Protein AF-A0A7S2AES9-F1 (afdb_monomer_lite)

Foldseek 3Di:
DQCPDLLQPLPDDDPPDPHRDVVSNVVNVVVCVQQVDDAAALLDDPLVVLPPPDPVSSVVVNVVSVVVNVVLVVVLVVLVVVQVPDPDRDCCPRSVRHHNDDDD

pLDDT: mean 82.32, std 15.1, range [41.53, 96.44]

InterPro domains:
  IPR036226 Lipoxigenase, C-terminal domain superfamily [SSF48484] (32-102)

Structure (mmCIF, N/CA/C/O backbone):
data_AF-A0A7S2AES9-F1
#
_ent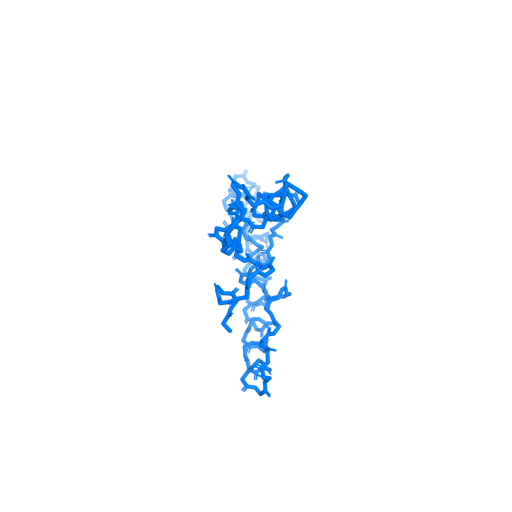ry.id   AF-A0A7S2AES9-F1
#
loop_
_atom_site.group_PDB
_atom_site.id
_atom_site.type_symbol
_atom_site.label_atom_id
_atom_site.label_alt_id
_atom_site.label_comp_id
_atom_site.label_asym_id
_atom_site.label_entity_id
_atom_site.label_seq_id
_atom_site.pdbx_PDB_ins_code
_atom_site.Cartn_x
_atom_site.Cartn_y
_atom_site.Cartn_z
_atom_site.occupancy
_atom_site.B_iso_or_equiv
_atom_site.auth_seq_id
_atom_site.auth_comp_id
_atom_site.auth_asym_id
_atom_site.auth_atom_id
_atom_site.pdbx_PDB_model_num
ATOM 1 N N . ASP A 1 1 ? -16.105 -4.879 19.856 1.00 51.62 1 ASP A N 1
ATOM 2 C CA . ASP A 1 1 ? -17.188 -5.275 18.950 1.00 51.62 1 ASP A CA 1
ATOM 3 C C . ASP A 1 1 ? -17.791 -4.001 18.368 1.00 51.62 1 ASP A C 1
ATOM 5 O O . ASP A 1 1 ? -18.596 -3.357 19.021 1.00 51.62 1 ASP A O 1
ATOM 9 N N . TYR A 1 2 ? -17.264 -3.548 17.227 1.00 41.53 2 TYR A N 1
ATOM 10 C CA . TYR A 1 2 ? -17.624 -2.261 16.604 1.00 41.53 2 TYR A CA 1
ATOM 11 C C . TYR A 1 2 ? -19.085 -2.243 16.125 1.00 41.53 2 TYR A C 1
ATOM 13 O O . TYR A 1 2 ? -19.736 -1.206 16.155 1.00 41.53 2 TYR A O 1
ATOM 21 N N . TYR A 1 3 ? -19.620 -3.410 15.749 1.00 46.44 3 TYR A N 1
ATOM 22 C CA . TYR A 1 3 ? -21.006 -3.574 15.308 1.00 46.44 3 TYR A CA 1
ATOM 23 C C . TYR A 1 3 ? -22.021 -3.542 16.458 1.00 46.44 3 TYR A C 1
ATOM 25 O O . TYR A 1 3 ? -23.209 -3.346 16.211 1.00 46.44 3 TYR A O 1
ATOM 33 N N . ALA A 1 4 ? -21.566 -3.720 17.701 1.00 51.88 4 ALA A N 1
ATOM 34 C CA . ALA A 1 4 ? -22.404 -3.628 18.892 1.00 51.88 4 ALA A CA 1
ATOM 35 C C . ALA A 1 4 ? -22.500 -2.202 19.459 1.00 51.88 4 ALA A C 1
ATOM 37 O O . ALA A 1 4 ? -23.307 -1.970 20.358 1.00 51.88 4 ALA A O 1
ATOM 38 N N . ASP A 1 5 ? -21.692 -1.257 18.965 1.00 57.47 5 ASP A N 1
ATOM 39 C CA . ASP A 1 5 ? -21.743 0.135 19.406 1.00 57.47 5 ASP A CA 1
ATOM 40 C C . ASP A 1 5 ? -22.891 0.875 18.687 1.00 57.47 5 ASP A C 1
ATOM 42 O O . ASP A 1 5 ? -22.826 1.074 17.469 1.00 57.47 5 ASP A O 1
ATOM 46 N N . PRO A 1 6 ? -23.952 1.300 19.399 1.00 56.53 6 PRO A N 1
ATOM 47 C CA . PRO A 1 6 ? -25.081 2.006 18.797 1.00 56.53 6 PRO A CA 1
ATOM 48 C C . PRO A 1 6 ? -24.702 3.377 18.211 1.00 56.53 6 PRO A C 1
ATOM 50 O O . PRO A 1 6 ? -25.436 3.915 17.380 1.00 56.53 6 PRO A O 1
ATOM 53 N N . GLU A 1 7 ? -23.553 3.951 18.583 1.00 56.19 7 GLU A N 1
ATOM 54 C CA . GLU A 1 7 ? -23.031 5.166 17.944 1.00 56.19 7 GLU A CA 1
ATOM 55 C C . GLU A 1 7 ? -22.452 4.883 16.548 1.00 56.19 7 GLU A C 1
ATOM 57 O O . GLU A 1 7 ? -22.465 5.756 15.674 1.00 56.19 7 GLU A O 1
ATOM 62 N N . LEU A 1 8 ? -22.021 3.643 16.304 1.00 55.09 8 LEU A N 1
ATOM 63 C CA . LEU A 1 8 ? -21.385 3.198 15.062 1.00 55.09 8 LEU A CA 1
ATOM 64 C C . LEU A 1 8 ? -22.321 2.343 14.188 1.00 55.09 8 LEU A C 1
ATOM 66 O O . LEU A 1 8 ? -22.124 2.229 12.979 1.00 55.09 8 LEU A O 1
ATOM 70 N N . ALA A 1 9 ? -23.395 1.810 14.768 1.00 57.59 9 ALA A N 1
ATOM 71 C CA . ALA A 1 9 ? -24.448 1.098 14.062 1.00 57.59 9 ALA A CA 1
ATOM 72 C C . ALA A 1 9 ? -25.502 2.079 13.518 1.00 57.59 9 ALA A C 1
ATOM 74 O O . ALA A 1 9 ? -26.475 2.420 14.193 1.00 57.59 9 ALA A O 1
ATOM 75 N N . SER A 1 10 ? -25.358 2.480 12.250 1.00 54.72 10 SER A N 1
ATOM 76 C CA . SER A 1 10 ? -26.324 3.327 11.516 1.00 54.72 10 SER A CA 1
ATOM 77 C C . SER A 1 10 ? -27.729 2.719 11.376 1.00 54.72 10 SER A C 1
ATOM 79 O O . SER A 1 10 ? -28.664 3.412 10.975 1.00 54.72 10 SER A O 1
ATOM 81 N N . MET A 1 11 ? -27.865 1.432 11.708 1.00 52.97 11 MET A N 1
ATOM 82 C CA . MET A 1 11 ? -29.105 0.654 11.721 1.00 52.97 11 MET A CA 1
ATOM 83 C C . MET A 1 11 ? -29.630 0.407 13.144 1.00 52.97 11 MET A C 1
ATOM 85 O O . MET A 1 11 ? -30.572 -0.365 13.303 1.00 52.97 11 MET A O 1
ATOM 89 N N . SER A 1 12 ? -29.034 1.009 14.182 1.00 53.59 12 SER A N 1
ATOM 90 C CA . SER A 1 12 ? -29.542 0.928 15.553 1.00 53.59 12 SER A CA 1
ATOM 91 C C . SER A 1 12 ? -30.509 2.083 15.818 1.00 53.59 12 SER A C 1
ATOM 93 O O . SER A 1 12 ? -30.195 3.256 15.630 1.00 53.59 12 SER A O 1
ATOM 95 N N . TRP A 1 13 ? -31.738 1.737 16.188 1.00 58.09 13 TRP A N 1
ATOM 96 C CA . TRP A 1 13 ? -32.813 2.688 16.451 1.00 58.09 13 TRP A CA 1
ATOM 97 C C . TRP A 1 13 ? -33.075 2.617 17.945 1.00 58.09 13 TRP A C 1
ATOM 99 O O . TRP A 1 13 ? -33.232 1.522 18.496 1.00 58.09 13 TRP A O 1
ATOM 109 N N . LYS A 1 14 ? -33.121 3.761 18.631 1.00 60.56 14 LYS A N 1
ATOM 110 C CA . LYS A 1 14 ? -33.595 3.762 20.013 1.00 60.56 14 LYS A CA 1
ATOM 111 C C . LYS A 1 14 ? -35.086 3.421 19.990 1.00 60.56 14 LYS A C 1
ATOM 113 O O . LYS A 1 14 ? -35.831 3.972 19.183 1.00 60.56 14 LYS A O 1
ATOM 118 N N . SER A 1 15 ? -35.520 2.511 20.863 1.00 58.78 15 SER A N 1
ATOM 119 C CA . SER A 1 15 ? -36.937 2.144 20.963 1.00 58.78 15 SER A CA 1
ATOM 120 C C . SER A 1 15 ? -37.797 3.402 21.147 1.00 58.78 15 SER A C 1
ATOM 122 O O . SER A 1 15 ? -37.563 4.175 22.078 1.00 58.78 15 SER A O 1
ATOM 124 N N . GLY A 1 16 ? -38.746 3.621 20.231 1.00 67.88 16 GLY A N 1
ATOM 125 C CA . GLY A 1 16 ? -39.618 4.800 20.193 1.00 67.88 16 GLY A CA 1
ATOM 126 C C . GLY A 1 16 ? -39.244 5.886 19.171 1.00 67.88 16 GLY A C 1
ATOM 127 O O . GLY A 1 16 ? -40.026 6.816 18.995 1.00 67.88 16 GLY A O 1
ATOM 128 N N . GLU A 1 17 ? -38.108 5.789 18.473 1.00 61.41 17 GLU A N 1
ATOM 129 C CA . GLU A 1 17 ? -37.755 6.718 17.387 1.00 61.41 17 GLU A CA 1
ATOM 130 C C . GLU A 1 17 ? -38.211 6.174 16.015 1.00 61.41 17 GLU A C 1
ATOM 132 O O . GLU A 1 17 ? -37.991 5.010 15.690 1.00 61.41 17 GLU A O 1
ATOM 137 N N . ALA A 1 18 ? -38.855 7.021 15.198 1.00 57.09 18 ALA A N 1
ATOM 138 C CA . ALA A 1 18 ? -39.382 6.662 13.871 1.00 57.09 18 ALA A CA 1
ATOM 139 C C . ALA A 1 18 ? -38.342 6.755 12.735 1.00 57.09 18 ALA A C 1
ATOM 141 O O . ALA A 1 18 ? -38.659 6.446 11.587 1.00 57.09 18 ALA A O 1
ATOM 142 N N . PHE A 1 19 ? -37.126 7.217 13.039 1.00 57.06 19 PHE A N 1
ATOM 143 C CA . PHE A 1 19 ? -35.972 7.297 12.140 1.00 57.06 19 PHE A CA 1
ATOM 144 C C . PHE A 1 19 ? -34.685 7.427 12.968 1.00 57.06 19 PHE A C 1
ATOM 146 O O . PHE A 1 19 ? -34.698 8.033 14.039 1.00 57.06 19 PHE A O 1
ATOM 153 N N . GLY A 1 20 ? -33.563 6.897 12.469 1.00 59.69 20 GLY A N 1
ATOM 154 C CA . GLY A 1 20 ? -32.245 7.163 13.055 1.00 59.69 20 GLY A CA 1
ATOM 155 C C . GLY A 1 20 ? -31.889 8.652 12.967 1.00 59.69 20 GLY A C 1
ATOM 156 O O . GLY A 1 20 ? -32.276 9.333 12.015 1.00 59.69 20 GLY A O 1
ATOM 157 N N . ARG A 1 21 ? -31.146 9.183 13.949 1.00 68.62 21 ARG A N 1
ATOM 158 C CA . ARG A 1 21 ? -30.777 10.612 14.001 1.00 68.62 21 ARG A CA 1
ATOM 159 C C . ARG A 1 21 ? -30.100 11.031 12.683 1.00 68.62 21 ARG A C 1
ATOM 161 O O . ARG A 1 21 ? -28.988 10.565 12.421 1.00 68.62 21 ARG A O 1
ATOM 168 N N . PRO A 1 22 ? -30.693 11.936 11.874 1.00 66.94 22 PRO A N 1
ATOM 169 C CA . PRO A 1 22 ? -30.244 12.185 10.498 1.00 66.94 22 PRO A CA 1
ATOM 170 C C . PRO A 1 22 ? -28.760 12.547 10.383 1.00 66.94 22 PRO A C 1
ATOM 172 O O . PRO A 1 22 ? -28.065 12.101 9.476 1.00 66.94 22 PRO A O 1
ATOM 175 N N . LYS A 1 23 ? -28.237 13.300 11.358 1.00 70.25 23 LYS A N 1
ATOM 176 C CA . LYS A 1 23 ? -26.821 13.678 11.419 1.00 70.25 23 LYS A CA 1
ATOM 177 C C . LYS A 1 23 ? -25.889 12.469 11.573 1.00 70.25 23 LYS A C 1
ATOM 179 O O . LYS A 1 23 ? -24.864 12.417 10.905 1.00 70.25 23 LYS A O 1
ATOM 184 N N . GLN A 1 24 ? -26.236 11.504 12.425 1.00 73.38 24 GLN A N 1
ATOM 185 C CA . GLN A 1 24 ? -25.424 10.303 12.653 1.00 73.38 24 GLN A CA 1
ATOM 186 C C . GLN A 1 24 ? -25.418 9.408 11.410 1.00 73.38 24 GLN A C 1
ATOM 188 O O . GLN A 1 24 ? -24.362 8.935 10.997 1.00 73.38 24 GLN A O 1
ATOM 193 N N . HIS A 1 25 ? -26.578 9.253 10.764 1.00 72.81 25 HIS A N 1
ATOM 194 C CA . HIS A 1 25 ? -26.690 8.513 9.510 1.00 72.81 25 HIS A CA 1
ATOM 195 C C . HIS A 1 25 ? -25.837 9.136 8.396 1.00 72.81 25 HIS A C 1
ATOM 197 O O . HIS A 1 25 ? -25.095 8.423 7.721 1.00 72.81 25 HIS A O 1
ATOM 203 N N . MET A 1 26 ? -25.881 10.464 8.240 1.00 79.38 26 MET A N 1
ATOM 204 C CA . MET A 1 26 ? -25.057 11.177 7.259 1.00 79.38 26 MET A CA 1
ATOM 205 C C . MET A 1 26 ? -23.559 11.032 7.547 1.00 79.38 26 MET A C 1
ATOM 207 O O . MET A 1 26 ? -22.799 10.741 6.630 1.00 79.38 26 MET A O 1
ATOM 211 N N . ILE A 1 27 ? -23.132 11.179 8.807 1.00 82.81 27 ILE A N 1
ATOM 212 C CA . ILE A 1 27 ? -21.722 11.012 9.196 1.00 82.81 27 ILE A CA 1
ATOM 213 C C . ILE A 1 27 ? -21.240 9.595 8.875 1.00 82.81 27 ILE A C 1
ATOM 215 O O . ILE A 1 27 ? -20.200 9.438 8.243 1.00 82.81 27 ILE A O 1
ATOM 219 N N . MET A 1 28 ? -22.004 8.568 9.254 1.00 80.06 28 MET A N 1
ATOM 220 C CA . MET A 1 28 ? -21.608 7.183 9.001 1.00 80.06 28 MET A CA 1
ATOM 221 C C . MET A 1 28 ? -21.611 6.846 7.507 1.00 80.06 28 MET A C 1
ATOM 223 O O . MET A 1 28 ? -20.719 6.152 7.030 1.00 80.06 28 MET A O 1
ATOM 227 N N . SER A 1 29 ? -22.577 7.376 6.753 1.00 81.50 29 SER A N 1
ATOM 228 C CA . SER A 1 29 ? -22.626 7.208 5.296 1.00 81.50 29 SER A CA 1
ATOM 229 C C . SER A 1 29 ? -21.395 7.815 4.628 1.00 81.50 29 SER A C 1
ATOM 231 O O . SER A 1 29 ? -20.784 7.175 3.779 1.00 81.50 29 SER A O 1
ATOM 233 N N . VAL A 1 30 ? -20.990 9.013 5.058 1.00 84.31 30 VAL A N 1
ATOM 234 C CA . VAL A 1 30 ? -19.770 9.681 4.592 1.00 84.31 30 VAL A CA 1
ATOM 235 C C . VAL A 1 30 ? -18.534 8.847 4.930 1.00 84.31 30 VAL A C 1
ATOM 237 O O . VAL A 1 30 ? -17.763 8.528 4.031 1.00 84.31 30 VAL A O 1
ATOM 240 N N . VAL A 1 31 ? -18.371 8.424 6.188 1.00 85.31 31 VAL A N 1
ATOM 241 C CA . VAL A 1 31 ? -17.240 7.574 6.603 1.00 85.31 31 VAL A CA 1
ATOM 242 C C . VAL A 1 31 ? -17.177 6.303 5.762 1.00 85.31 31 VAL A C 1
ATOM 244 O O . VAL A 1 31 ? -16.113 5.971 5.249 1.00 85.31 31 VAL A O 1
ATOM 247 N N . ASN A 1 32 ? -18.305 5.621 5.562 1.00 81.56 32 ASN A N 1
ATOM 248 C CA . ASN A 1 32 ? -18.356 4.409 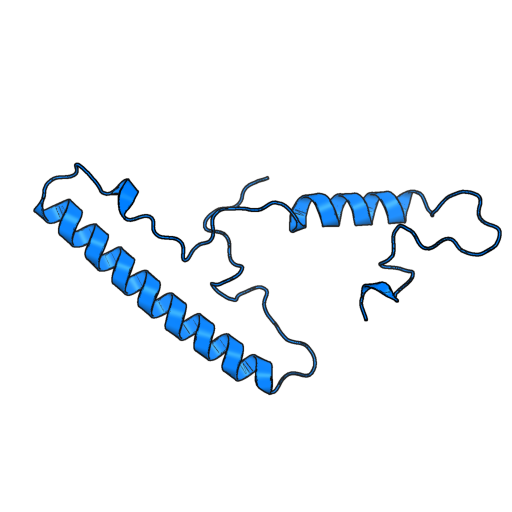4.755 1.00 81.56 32 ASN A CA 1
ATOM 249 C C . ASN A 1 32 ? -17.926 4.667 3.302 1.00 81.56 32 ASN A C 1
ATOM 251 O O . ASN A 1 32 ? -17.097 3.932 2.777 1.00 81.56 32 ASN A O 1
ATOM 255 N N . VAL A 1 33 ? -18.425 5.727 2.657 1.00 84.06 33 VAL A N 1
ATOM 256 C CA . VAL A 1 33 ? -18.047 6.064 1.270 1.00 84.06 33 VAL A CA 1
ATOM 257 C C . VAL A 1 33 ? -16.540 6.304 1.140 1.00 84.06 33 VAL A C 1
ATOM 259 O O . VAL A 1 33 ? -15.923 5.761 0.231 1.00 84.06 33 VAL A O 1
ATOM 262 N N . PHE A 1 34 ? -15.931 7.041 2.072 1.00 81.81 34 PHE A N 1
ATOM 263 C CA . PHE A 1 34 ? -14.502 7.373 2.002 1.00 81.81 34 PHE A CA 1
ATOM 264 C C . PHE A 1 34 ? -13.565 6.252 2.476 1.00 81.81 34 PHE A C 1
ATOM 266 O O . PHE A 1 34 ? -12.368 6.326 2.231 1.00 81.81 34 PHE A O 1
ATOM 273 N N . THR A 1 35 ? -14.072 5.221 3.159 1.00 80.81 35 THR A N 1
ATOM 274 C CA . THR A 1 35 ? -13.235 4.131 3.704 1.00 80.81 35 THR A CA 1
ATOM 275 C C . THR A 1 35 ? -13.446 2.780 3.023 1.00 80.81 35 THR A C 1
ATOM 277 O O . THR A 1 35 ? -12.625 1.882 3.197 1.00 80.81 35 THR A O 1
ATOM 280 N N . SER A 1 36 ? -14.527 2.607 2.254 1.00 77.31 36 SER A N 1
ATOM 281 C CA . SER A 1 36 ? -14.874 1.320 1.627 1.00 77.31 36 SER A CA 1
ATOM 282 C C . SER A 1 36 ? -14.428 1.186 0.169 1.00 77.31 36 SER A C 1
ATOM 284 O O . SER A 1 36 ? -14.458 0.080 -0.382 1.00 77.31 36 SER A O 1
ATOM 286 N N . THR A 1 37 ? -14.003 2.282 -0.465 1.00 76.75 37 THR A N 1
ATOM 287 C CA . THR A 1 37 ? -13.564 2.274 -1.863 1.00 76.75 37 THR A CA 1
ATOM 288 C C . THR A 1 37 ? -12.297 1.438 -2.013 1.00 76.75 37 THR A C 1
ATOM 290 O O . THR A 1 37 ? -11.287 1.678 -1.360 1.00 76.75 37 THR A O 1
ATOM 293 N N . ARG A 1 38 ? -12.335 0.433 -2.894 1.00 75.31 38 ARG A N 1
ATOM 294 C CA . ARG A 1 38 ? -11.154 -0.372 -3.222 1.00 75.31 38 ARG A CA 1
ATOM 295 C C . ARG A 1 38 ? -10.241 0.431 -4.140 1.00 75.31 38 ARG A C 1
ATOM 297 O O . ARG A 1 38 ? -10.553 0.582 -5.318 1.00 75.31 38 ARG A O 1
ATOM 304 N N . GLN A 1 39 ? -9.134 0.922 -3.599 1.00 82.19 39 GLN A N 1
ATOM 305 C CA . GLN A 1 39 ? -8.092 1.599 -4.370 1.00 82.19 39 GLN A CA 1
ATOM 306 C C . GLN A 1 39 ? -6.882 0.675 -4.581 1.00 82.19 39 GLN A C 1
ATOM 308 O O . GLN A 1 39 ? -6.642 -0.188 -3.725 1.00 82.19 39 GLN A O 1
ATOM 313 N N . PRO A 1 40 ? -6.120 0.856 -5.680 1.00 87.12 40 PRO A N 1
ATOM 314 C CA . PRO A 1 40 ? -4.869 0.140 -5.900 1.00 87.12 40 PRO A CA 1
ATOM 315 C C . PRO A 1 40 ? -3.922 0.311 -4.714 1.00 87.12 40 PRO A C 1
ATOM 317 O O . PRO A 1 40 ? -3.679 1.429 -4.237 1.00 87.12 40 PRO A O 1
ATOM 320 N N . LYS A 1 41 ? -3.409 -0.806 -4.207 1.00 89.31 41 LYS A N 1
ATOM 321 C CA . LYS A 1 41 ? -2.505 -0.798 -3.057 1.00 89.31 41 LYS A CA 1
ATOM 322 C C . LYS A 1 41 ? -1.093 -0.419 -3.471 1.00 89.31 41 LYS A C 1
ATOM 324 O O . LYS A 1 41 ? -0.680 -0.597 -4.618 1.00 89.31 41 LYS A O 1
ATOM 329 N N . LEU A 1 42 ? -0.356 0.139 -2.515 1.00 89.25 42 LEU A N 1
ATOM 330 C CA . LEU A 1 42 ? 1.025 0.569 -2.725 1.00 89.25 42 LEU A CA 1
ATOM 331 C C . LEU A 1 42 ? 1.944 -0.613 -3.069 1.00 89.25 42 LEU A C 1
ATOM 333 O O . LEU A 1 42 ? 2.893 -0.455 -3.829 1.00 89.25 42 LEU A O 1
ATOM 337 N N . ASN A 1 43 ? 1.648 -1.795 -2.526 1.00 90.00 43 ASN A N 1
ATOM 338 C CA . ASN A 1 43 ? 2.439 -3.009 -2.705 1.00 90.00 43 ASN A CA 1
ATOM 339 C C . ASN A 1 43 ? 2.050 -3.845 -3.944 1.00 90.00 43 ASN A C 1
ATOM 341 O O . ASN A 1 43 ? 2.604 -4.930 -4.131 1.00 90.00 43 ASN A O 1
ATOM 345 N N . GLU A 1 44 ? 1.125 -3.375 -4.788 1.00 90.12 44 GLU A N 1
ATOM 346 C CA . GLU A 1 44 ? 0.767 -4.061 -6.037 1.00 90.12 44 GLU A CA 1
ATOM 347 C C . GLU A 1 44 ? 1.935 -4.109 -7.041 1.00 90.12 44 GLU A C 1
ATOM 349 O O . GLU A 1 44 ? 2.928 -3.384 -6.937 1.00 90.12 44 GLU A O 1
ATOM 354 N N . ASP A 1 4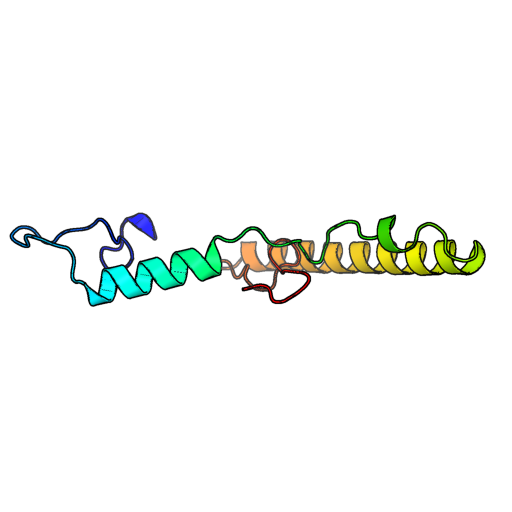5 ? 1.836 -5.006 -8.025 1.00 90.44 45 ASP A N 1
ATOM 355 C CA . ASP A 1 45 ? 2.837 -5.135 -9.084 1.00 90.44 45 ASP A CA 1
ATOM 356 C C . ASP A 1 45 ? 2.591 -4.117 -10.211 1.00 90.44 45 ASP A C 1
ATOM 358 O O . ASP A 1 45 ? 1.731 -4.297 -11.082 1.00 90.44 45 ASP A O 1
ATOM 362 N N . TYR A 1 46 ? 3.404 -3.058 -10.227 1.00 91.69 46 TYR A N 1
ATOM 363 C CA . TYR A 1 46 ? 3.380 -2.023 -11.261 1.00 91.69 46 TYR A CA 1
ATOM 364 C C . TYR A 1 46 ? 4.443 -2.218 -12.347 1.00 91.69 46 TYR A C 1
ATOM 366 O O . TYR A 1 46 ? 4.617 -1.343 -13.192 1.00 91.69 46 TYR A O 1
ATOM 374 N N . THR A 1 47 ? 5.118 -3.371 -12.410 1.00 91.94 47 THR A N 1
ATOM 375 C CA . THR A 1 47 ? 6.145 -3.626 -13.441 1.00 91.94 47 THR A CA 1
ATOM 376 C C . THR A 1 47 ? 5.593 -3.553 -14.866 1.00 91.94 47 THR A C 1
ATOM 378 O O . THR A 1 47 ? 6.318 -3.251 -15.812 1.00 91.94 47 THR A O 1
ATOM 381 N N . HIS A 1 48 ? 4.281 -3.744 -15.032 1.00 92.19 48 HIS A N 1
ATOM 382 C CA . HIS A 1 48 ? 3.579 -3.551 -16.297 1.00 92.19 48 HIS A CA 1
ATOM 383 C C . HIS A 1 48 ? 3.686 -2.121 -16.856 1.00 92.19 48 HIS A C 1
ATOM 385 O O . HIS A 1 48 ? 3.591 -1.955 -18.069 1.00 92.19 48 HIS A O 1
ATOM 391 N N . VAL A 1 49 ? 3.907 -1.114 -16.005 1.00 91.81 49 VAL A N 1
ATOM 392 C CA . VAL A 1 49 ? 4.089 0.293 -16.400 1.00 91.81 49 VAL A CA 1
ATOM 393 C C . VAL A 1 49 ? 5.439 0.518 -17.085 1.00 91.81 49 VAL A C 1
ATOM 395 O O . VAL A 1 49 ? 5.571 1.427 -17.899 1.00 91.81 49 VAL A O 1
ATOM 398 N N . PHE A 1 50 ? 6.440 -0.315 -16.790 1.00 93.06 50 PHE A N 1
ATOM 399 C CA . PHE A 1 50 ? 7.792 -0.169 -17.339 1.00 93.06 50 PHE A CA 1
ATOM 400 C C . PHE A 1 50 ? 7.981 -0.876 -18.682 1.00 93.06 50 PHE A C 1
ATOM 402 O O . PHE A 1 50 ? 9.005 -0.683 -19.333 1.00 93.06 50 PHE A O 1
ATOM 409 N N . LYS A 1 51 ? 7.006 -1.690 -19.103 1.00 92.00 51 LYS A N 1
ATOM 410 C CA . LYS A 1 51 ? 7.090 -2.468 -20.340 1.00 92.00 51 LYS A CA 1
ATOM 411 C C . LYS A 1 51 ? 7.200 -1.560 -21.562 1.00 92.00 51 LYS A C 1
ATOM 413 O O . LYS A 1 51 ? 6.368 -0.675 -21.755 1.00 92.00 51 LYS A O 1
ATOM 418 N N . GLY A 1 52 ? 8.167 -1.850 -22.429 1.00 90.31 52 GLY A N 1
ATOM 419 C CA . GLY A 1 52 ? 8.366 -1.128 -23.689 1.00 90.31 52 GLY A CA 1
ATOM 420 C C . GLY A 1 52 ? 9.276 0.095 -23.576 1.00 90.31 52 GLY A C 1
ATOM 421 O O . GLY A 1 52 ? 9.406 0.842 -24.547 1.00 90.31 52 GLY A O 1
ATOM 422 N N . LEU A 1 53 ? 9.914 0.293 -22.420 1.00 92.31 53 LEU A N 1
ATOM 423 C CA . LEU A 1 53 ? 11.064 1.185 -22.296 1.00 92.31 53 LEU A CA 1
ATOM 424 C C . LEU A 1 53 ? 12.299 0.552 -22.956 1.00 92.31 53 LEU A C 1
ATOM 426 O O . LEU A 1 53 ? 12.297 -0.618 -23.340 1.00 92.31 53 LEU A O 1
ATOM 430 N N . GLU A 1 54 ? 13.373 1.331 -23.100 1.00 95.81 54 GLU A N 1
ATOM 431 C CA . GLU A 1 54 ? 14.659 0.779 -23.536 1.00 95.81 54 GLU A CA 1
ATOM 432 C C . GLU A 1 54 ? 15.061 -0.393 -22.620 1.00 95.81 54 GLU A C 1
ATOM 434 O O . GLU A 1 54 ? 14.904 -0.260 -21.402 1.00 95.81 54 GLU A O 1
ATOM 439 N N . PRO A 1 55 ? 15.580 -1.518 -23.156 1.00 90.25 55 PRO A N 1
ATOM 440 C CA . PRO A 1 55 ? 15.773 -2.751 -22.385 1.00 90.25 55 PRO A CA 1
ATOM 441 C C . PRO A 1 55 ? 16.526 -2.567 -21.061 1.00 90.25 55 PRO A C 1
ATOM 443 O O . PRO A 1 55 ? 16.116 -3.108 -20.035 1.00 90.25 55 PRO A O 1
ATOM 446 N N . ASP A 1 56 ? 17.581 -1.750 -21.064 1.00 94.19 56 ASP A N 1
ATOM 447 C CA . ASP A 1 56 ? 18.380 -1.469 -19.867 1.00 94.19 56 ASP A CA 1
ATOM 448 C C . ASP A 1 56 ? 17.588 -0.664 -18.821 1.00 94.19 56 ASP A C 1
ATOM 450 O O . ASP A 1 56 ? 17.702 -0.902 -17.617 1.00 94.19 56 ASP A O 1
ATOM 454 N N . THR A 1 57 ? 16.729 0.253 -19.274 1.00 93.12 57 THR A N 1
ATOM 455 C CA . THR A 1 57 ? 15.865 1.066 -18.407 1.00 93.12 57 THR A CA 1
ATOM 456 C C . THR A 1 57 ? 14.709 0.241 -17.844 1.00 93.12 57 THR A C 1
ATOM 458 O O . THR A 1 57 ? 14.415 0.335 -16.651 1.00 93.12 57 THR A O 1
ATOM 461 N N . GLU A 1 58 ? 14.072 -0.598 -18.668 1.00 93.31 58 GLU A N 1
ATOM 462 C CA . GLU A 1 58 ? 13.009 -1.511 -18.227 1.00 93.31 58 GLU A CA 1
ATOM 463 C C . GLU A 1 58 ? 13.525 -2.457 -17.133 1.00 93.31 58 GLU A C 1
ATOM 465 O O . GLU A 1 58 ? 12.892 -2.599 -16.080 1.00 93.31 58 GLU A O 1
ATOM 470 N N . ALA A 1 59 ? 14.697 -3.063 -17.351 1.00 93.56 59 ALA A N 1
ATOM 471 C CA . ALA A 1 59 ? 15.325 -3.962 -16.389 1.00 93.56 59 ALA A CA 1
ATOM 472 C C . ALA A 1 59 ? 15.653 -3.248 -15.068 1.00 93.56 59 ALA A C 1
ATOM 474 O O . ALA A 1 59 ? 15.333 -3.765 -13.993 1.00 93.56 59 ALA A O 1
ATOM 475 N N . LEU A 1 60 ? 16.232 -2.044 -15.143 1.00 95.94 60 LEU A N 1
ATOM 476 C CA . LEU A 1 60 ? 16.565 -1.238 -13.971 1.00 95.94 60 LEU A CA 1
ATOM 477 C C . LEU A 1 60 ? 15.317 -0.893 -13.150 1.00 95.94 60 LEU A C 1
ATOM 479 O O . LEU A 1 60 ? 15.270 -1.203 -11.961 1.00 95.94 60 LEU A O 1
ATOM 483 N N . LEU A 1 61 ? 14.288 -0.303 -13.761 1.00 94.88 61 LEU A N 1
ATOM 484 C CA . LEU A 1 61 ? 13.075 0.108 -13.043 1.00 94.88 61 LEU A CA 1
ATOM 485 C C . LEU A 1 61 ? 12.317 -1.088 -12.463 1.00 94.88 61 LEU A C 1
ATOM 487 O O . LEU A 1 61 ? 11.851 -1.031 -11.326 1.00 94.88 61 LEU A O 1
ATOM 491 N N . THR A 1 62 ? 12.266 -2.199 -13.200 1.00 94.75 62 THR A N 1
ATOM 492 C CA . THR A 1 62 ? 11.690 -3.454 -12.705 1.00 94.75 62 THR A CA 1
ATOM 493 C C . THR A 1 62 ? 12.445 -3.969 -11.481 1.00 94.75 62 THR A C 1
ATOM 495 O O . THR A 1 62 ? 11.814 -4.386 -10.511 1.00 94.75 62 THR A O 1
ATOM 498 N N . SER A 1 63 ? 13.783 -3.930 -11.491 1.00 95.56 63 SER A N 1
ATOM 499 C CA . SER A 1 63 ? 14.578 -4.346 -10.328 1.00 95.56 63 SER A CA 1
ATOM 500 C C . SER A 1 63 ? 14.358 -3.440 -9.118 1.00 95.56 63 SER A C 1
ATOM 502 O O . SER A 1 63 ? 14.123 -3.946 -8.025 1.00 95.56 63 SER A O 1
ATOM 504 N N . VAL A 1 64 ? 14.332 -2.119 -9.322 1.00 96.12 64 VAL A N 1
ATOM 505 C CA . VAL A 1 64 ? 1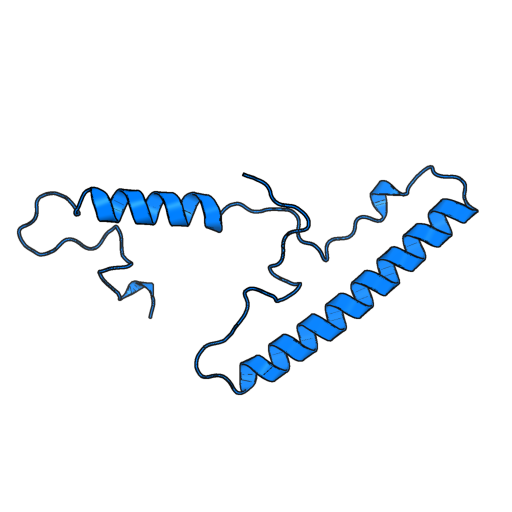4.095 -1.141 -8.252 1.00 96.12 64 VAL A CA 1
ATOM 506 C C . VAL A 1 64 ? 12.709 -1.342 -7.643 1.00 96.12 64 VAL A C 1
ATOM 508 O O . VAL A 1 64 ? 12.566 -1.319 -6.423 1.00 96.12 64 VAL A O 1
ATOM 511 N N . TRP A 1 65 ? 11.695 -1.595 -8.473 1.00 95.44 65 TRP A N 1
ATOM 512 C CA . TRP A 1 65 ? 10.342 -1.868 -7.993 1.00 95.44 65 TRP A CA 1
ATOM 513 C C . TRP A 1 65 ? 10.266 -3.141 -7.150 1.00 95.44 65 TRP A C 1
ATOM 515 O O . TRP A 1 65 ? 9.614 -3.150 -6.109 1.00 95.44 65 TRP A O 1
ATOM 525 N N . ARG A 1 66 ? 10.963 -4.208 -7.557 1.00 94.69 66 ARG A N 1
ATOM 526 C CA . ARG A 1 66 ? 11.016 -5.456 -6.783 1.00 94.69 66 ARG A CA 1
ATOM 527 C C . ARG A 1 66 ? 11.678 -5.258 -5.425 1.00 94.69 66 ARG A C 1
ATOM 529 O O . ARG A 1 66 ? 11.117 -5.706 -4.433 1.00 94.69 66 ARG A O 1
ATOM 536 N N . THR A 1 67 ? 12.798 -4.536 -5.368 1.00 96.31 67 THR A N 1
ATOM 537 C CA . THR A 1 67 ? 13.441 -4.188 -4.092 1.00 96.31 67 THR A CA 1
ATOM 538 C C . THR A 1 67 ? 12.500 -3.380 -3.203 1.00 96.31 67 THR A C 1
ATOM 540 O O . THR A 1 67 ? 12.332 -3.698 -2.034 1.00 96.31 67 THR A O 1
ATOM 543 N N . PHE A 1 68 ? 11.793 -2.399 -3.766 1.00 95.31 68 PHE A N 1
ATOM 544 C CA . PHE A 1 68 ? 10.786 -1.650 -3.016 1.00 95.31 68 PHE A CA 1
ATOM 545 C C . PHE A 1 68 ? 9.670 -2.553 -2.454 1.00 95.31 68 PHE A C 1
ATOM 547 O O . PHE A 1 68 ? 9.251 -2.376 -1.311 1.00 95.31 68 PHE A O 1
ATOM 554 N N . GLN A 1 69 ? 9.197 -3.547 -3.215 1.00 94.56 69 GLN A N 1
ATOM 555 C CA . GLN A 1 69 ? 8.205 -4.512 -2.724 1.00 94.56 69 GLN A CA 1
ATOM 556 C C . GLN A 1 69 ? 8.750 -5.408 -1.602 1.00 94.56 69 GLN A C 1
ATOM 558 O O . GLN A 1 69 ? 8.008 -5.730 -0.672 1.00 94.56 69 GLN A O 1
ATOM 563 N N . GLU A 1 70 ? 10.020 -5.804 -1.676 1.00 95.38 70 GLU A N 1
ATOM 564 C CA . GLU A 1 70 ? 10.700 -6.552 -0.614 1.00 95.38 70 GLU A CA 1
ATOM 565 C C . GLU A 1 70 ? 10.786 -5.715 0.670 1.00 95.38 70 GLU A C 1
ATOM 567 O O . GLU A 1 70 ? 10.342 -6.175 1.721 1.00 95.38 70 GLU A O 1
ATOM 572 N N . ASP A 1 71 ? 11.210 -4.452 0.575 1.00 96.12 71 ASP A N 1
ATOM 573 C CA . ASP A 1 71 ? 11.271 -3.533 1.719 1.00 96.12 71 ASP A CA 1
ATOM 574 C C . ASP A 1 71 ? 9.884 -3.322 2.358 1.00 96.12 71 ASP A C 1
ATOM 576 O O . ASP A 1 71 ? 9.727 -3.331 3.5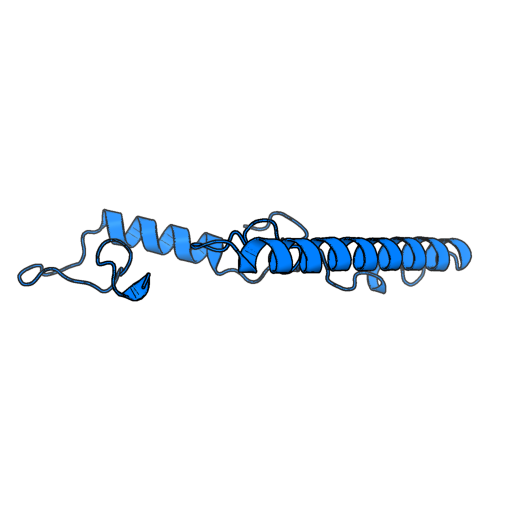83 1.00 96.12 71 ASP A O 1
ATOM 580 N N . LEU A 1 72 ? 8.835 -3.163 1.541 1.00 95.56 72 LEU A N 1
ATOM 581 C CA . LEU A 1 72 ? 7.461 -3.056 2.041 1.00 95.56 72 LEU A CA 1
ATOM 582 C C . LEU A 1 72 ? 7.007 -4.327 2.762 1.00 95.56 72 LEU A C 1
ATOM 584 O O . LEU A 1 72 ? 6.274 -4.236 3.749 1.00 95.56 72 LEU A O 1
ATOM 588 N N . LYS A 1 73 ? 7.434 -5.502 2.295 1.00 94.81 73 LYS A N 1
ATOM 589 C CA . LYS A 1 73 ? 7.127 -6.773 2.950 1.00 94.81 73 LYS A CA 1
ATOM 590 C C . LYS A 1 73 ? 7.771 -6.849 4.333 1.00 94.81 73 LYS A C 1
ATOM 592 O O . LYS A 1 73 ? 7.095 -7.227 5.286 1.00 94.81 73 LYS A O 1
ATOM 597 N N . GLU A 1 74 ? 9.024 -6.425 4.469 1.00 96.06 74 GLU A N 1
ATOM 598 C CA . GLU A 1 74 ? 9.697 -6.367 5.773 1.00 96.06 74 GLU A CA 1
ATOM 599 C C . GLU A 1 74 ? 8.974 -5.426 6.749 1.00 96.06 74 GLU A C 1
ATOM 601 O O . GLU A 1 74 ? 8.793 -5.744 7.929 1.00 96.06 74 GLU A O 1
ATOM 606 N N . VAL A 1 75 ? 8.505 -4.275 6.256 1.00 95.25 75 VAL A N 1
ATOM 607 C CA . VAL A 1 75 ? 7.705 -3.335 7.054 1.00 95.25 75 VAL A CA 1
ATOM 608 C C . VAL A 1 75 ? 6.368 -3.954 7.468 1.00 95.25 75 VAL A C 1
ATOM 610 O O . VAL A 1 75 ? 5.946 -3.770 8.612 1.00 95.25 75 VAL A O 1
ATOM 613 N N . GLU A 1 76 ? 5.693 -4.679 6.573 1.00 95.06 76 GLU A N 1
ATOM 614 C CA . GLU A 1 76 ? 4.451 -5.391 6.891 1.00 95.06 76 GLU A CA 1
ATOM 615 C C . GLU A 1 76 ? 4.665 -6.416 8.010 1.00 95.06 76 GLU A C 1
ATOM 617 O O . GLU A 1 76 ? 3.946 -6.375 9.014 1.00 95.06 76 GLU A O 1
ATOM 622 N N . ASP A 1 77 ? 5.695 -7.255 7.888 1.00 95.50 77 ASP A N 1
ATOM 623 C CA . ASP A 1 77 ? 6.027 -8.287 8.871 1.00 95.50 77 ASP A CA 1
ATOM 624 C C . ASP A 1 77 ? 6.349 -7.664 10.247 1.00 95.50 77 ASP A C 1
ATOM 626 O O . ASP A 1 77 ? 5.891 -8.140 11.292 1.00 95.50 77 ASP A O 1
ATOM 630 N N . GLU A 1 78 ? 7.071 -6.538 10.278 1.00 95.50 78 GLU A N 1
ATOM 631 C CA . GLU A 1 78 ? 7.369 -5.811 11.518 1.00 95.50 78 GLU A CA 1
ATOM 632 C C . GLU A 1 78 ? 6.120 -5.169 12.146 1.00 95.50 78 GLU A C 1
ATOM 634 O O . GLU A 1 78 ? 5.980 -5.133 13.377 1.00 95.50 78 GLU A O 1
ATOM 639 N N . VAL A 1 79 ? 5.194 -4.655 11.332 1.00 95.19 79 VAL A N 1
ATOM 640 C CA . VAL A 1 79 ? 3.914 -4.116 11.815 1.00 95.19 79 VAL A CA 1
ATOM 641 C C . VAL A 1 79 ? 3.068 -5.225 12.435 1.00 95.19 79 VAL A C 1
ATOM 643 O O . VAL A 1 79 ? 2.549 -5.029 13.541 1.00 95.19 79 VAL A O 1
ATOM 646 N N . ASP A 1 80 ? 2.963 -6.377 11.773 1.00 94.94 80 ASP A N 1
ATOM 647 C CA . ASP A 1 80 ? 2.209 -7.528 12.270 1.00 94.94 80 ASP A CA 1
ATOM 648 C C . ASP A 1 80 ? 2.820 -8.036 13.591 1.00 94.94 80 ASP A C 1
ATOM 650 O O . ASP A 1 80 ? 2.115 -8.097 14.604 1.00 94.94 80 ASP A O 1
ATOM 654 N N . ARG A 1 81 ? 4.150 -8.199 13.662 1.00 96.44 81 ARG A N 1
ATOM 655 C CA . ARG A 1 81 ? 4.871 -8.564 14.897 1.00 96.44 81 ARG A CA 1
ATOM 656 C C . ARG A 1 81 ? 4.630 -7.586 16.054 1.00 96.44 81 ARG A C 1
ATOM 658 O O . ARG A 1 81 ? 4.509 -7.979 17.216 1.00 96.44 81 ARG A O 1
ATOM 665 N N . ARG A 1 82 ? 4.577 -6.276 15.785 1.00 94.56 82 ARG A N 1
ATOM 666 C CA . ARG A 1 82 ? 4.274 -5.267 16.823 1.00 94.56 82 ARG A CA 1
ATOM 667 C C . ARG A 1 82 ? 2.818 -5.323 17.268 1.00 94.56 82 ARG A C 1
ATOM 669 O O . ARG A 1 82 ? 2.537 -5.060 18.440 1.00 94.56 82 ARG A O 1
ATOM 676 N N . ASN A 1 83 ? 1.901 -5.622 16.352 1.00 95.75 83 ASN A N 1
ATOM 677 C CA . ASN A 1 83 ? 0.473 -5.705 16.637 1.00 95.75 83 ASN A CA 1
ATOM 678 C C . ASN A 1 83 ? 0.110 -6.911 17.511 1.00 95.75 83 ASN A C 1
ATOM 680 O O . ASN A 1 83 ? -0.820 -6.781 18.301 1.00 95.75 83 ASN A O 1
ATOM 684 N N . GLU A 1 84 ? 0.884 -8.002 17.488 1.00 96.12 84 GLU A N 1
ATOM 685 C CA . GLU A 1 84 ? 0.704 -9.160 18.389 1.00 96.12 84 GLU A CA 1
ATOM 686 C C . GLU A 1 84 ? 0.666 -8.776 19.877 1.00 96.12 84 GLU A C 1
ATOM 688 O O . GLU A 1 84 ? -0.031 -9.393 20.679 1.00 96.12 84 GLU A O 1
ATOM 693 N N . LYS A 1 85 ? 1.411 -7.733 20.263 1.00 95.00 85 LYS A N 1
ATOM 694 C CA . LYS A 1 85 ? 1.509 -7.270 21.657 1.00 95.00 85 LYS A CA 1
ATOM 695 C C . LYS A 1 85 ? 0.486 -6.193 22.011 1.00 95.00 85 LYS A C 1
ATOM 697 O O . LYS A 1 85 ? 0.427 -5.759 23.162 1.00 95.00 85 LYS A O 1
ATOM 702 N N . ARG A 1 86 ? -0.283 -5.696 21.038 1.00 93.25 86 ARG A N 1
ATOM 703 C CA . ARG A 1 86 ? -1.216 -4.584 21.240 1.00 93.25 86 ARG A CA 1
ATOM 704 C C . ARG A 1 86 ? -2.615 -5.109 21.522 1.00 93.25 86 ARG A C 1
ATOM 706 O O . ARG A 1 86 ? -3.131 -5.963 20.816 1.00 93.25 86 ARG A O 1
ATOM 713 N N . LYS A 1 87 ? -3.283 -4.498 22.503 1.00 94.56 87 LYS A N 1
ATOM 714 C CA . LYS A 1 87 ? -4.713 -4.738 22.758 1.00 94.56 87 LYS A CA 1
ATOM 715 C C . LYS A 1 87 ? -5.592 -4.307 21.575 1.00 94.56 87 LYS A C 1
ATOM 717 O O . LYS A 1 87 ? -6.628 -4.913 21.331 1.00 94.56 87 LYS A O 1
ATOM 722 N N . ILE A 1 88 ? -5.192 -3.242 20.879 1.00 91.50 88 ILE A N 1
ATOM 723 C CA . ILE A 1 88 ? -5.850 -2.733 19.673 1.00 91.50 88 ILE A CA 1
ATOM 724 C C . ILE A 1 88 ? -4.781 -2.648 18.577 1.00 91.50 88 ILE A C 1
ATOM 726 O O . ILE A 1 88 ? -3.840 -1.859 18.725 1.00 91.50 88 ILE A O 1
ATOM 730 N N . PRO A 1 89 ? -4.882 -3.456 17.509 1.00 93.38 89 PRO A N 1
ATOM 731 C CA . PRO A 1 89 ? -3.947 -3.403 16.393 1.00 93.38 89 PRO A CA 1
ATOM 732 C C . PRO A 1 89 ? -3.964 -2.034 15.708 1.00 93.38 89 PRO A C 1
ATOM 734 O O . PRO A 1 89 ? -5.024 -1.451 15.486 1.00 93.38 89 PRO A O 1
ATOM 737 N N . ASN A 1 90 ? -2.787 -1.533 15.338 1.00 92.31 90 ASN A N 1
ATOM 738 C CA . ASN A 1 90 ? -2.660 -0.376 14.460 1.00 92.31 90 ASN A CA 1
ATOM 739 C C . ASN A 1 90 ? -2.299 -0.874 13.060 1.00 92.31 90 ASN A C 1
ATOM 741 O O . ASN A 1 90 ? -1.170 -1.310 12.828 1.00 92.31 90 ASN A O 1
ATOM 745 N N . ILE A 1 91 ? -3.280 -0.829 12.161 1.00 91.06 91 ILE A N 1
ATOM 746 C CA . ILE A 1 91 ? -3.153 -1.321 10.786 1.00 91.06 91 ILE A CA 1
ATOM 747 C C . ILE A 1 91 ? -3.063 -0.196 9.756 1.00 91.06 91 ILE A C 1
ATOM 749 O O . ILE A 1 91 ? -2.682 -0.465 8.628 1.00 91.06 91 ILE A O 1
ATOM 753 N N . ASN A 1 92 ? -3.370 1.052 10.124 1.00 88.50 92 ASN A N 1
ATOM 754 C CA . ASN A 1 92 ? -3.592 2.145 9.167 1.00 88.50 92 ASN A CA 1
ATOM 755 C C . ASN A 1 92 ? -2.352 2.494 8.328 1.00 88.50 92 ASN A C 1
ATOM 757 O O . ASN A 1 92 ? -2.489 3.025 7.235 1.00 88.50 92 ASN A O 1
ATOM 761 N N . MET A 1 93 ? -1.157 2.186 8.841 1.00 89.31 93 MET A N 1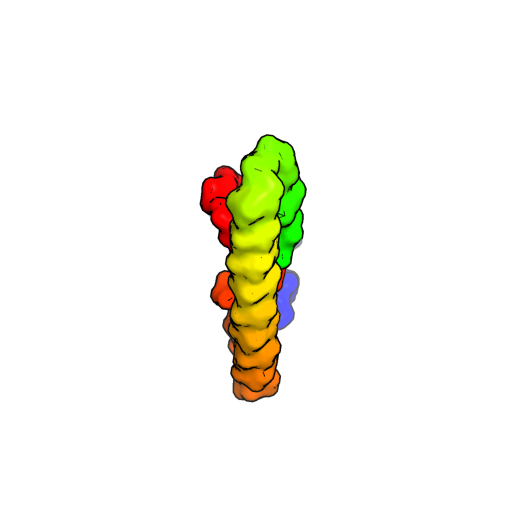
ATOM 762 C CA . MET A 1 93 ? 0.122 2.392 8.150 1.00 89.31 93 MET A CA 1
ATOM 763 C C . MET A 1 93 ? 0.747 1.082 7.646 1.00 89.31 93 MET A C 1
ATOM 765 O O . MET A 1 93 ? 1.921 1.063 7.291 1.00 89.31 93 MET A O 1
ATOM 769 N N . SER A 1 94 ? 0.005 -0.030 7.657 1.00 91.69 94 SER A N 1
ATOM 770 C CA . SER A 1 94 ? 0.484 -1.290 7.085 1.00 91.69 94 SER A CA 1
ATOM 771 C C . SER A 1 94 ? 0.508 -1.184 5.553 1.00 91.69 94 SER A C 1
ATOM 773 O O . SER A 1 94 ? -0.511 -0.798 4.968 1.00 91.69 94 SER A O 1
ATOM 775 N N . PRO A 1 95 ? 1.608 -1.577 4.883 1.00 91.81 95 PRO A N 1
ATOM 776 C CA . PRO A 1 95 ? 1.682 -1.630 3.420 1.00 91.81 95 PRO A CA 1
ATOM 777 C C . PRO A 1 95 ? 0.543 -2.422 2.760 1.00 91.81 95 PRO A C 1
ATOM 779 O O . PRO A 1 95 ? 0.135 -2.090 1.652 1.00 91.81 95 PRO A O 1
ATOM 782 N N . ARG A 1 96 ? -0.039 -3.397 3.474 1.00 89.06 96 ARG A N 1
ATOM 783 C CA . ARG A 1 96 ? -1.200 -4.189 3.039 1.00 89.06 96 ARG A CA 1
ATOM 784 C C . ARG A 1 96 ? -2.470 -3.368 2.808 1.00 89.06 96 ARG A C 1
ATOM 786 O O . ARG A 1 96 ? -3.325 -3.766 2.020 1.00 89.06 96 ARG A O 1
ATOM 793 N N . VAL A 1 97 ? -2.642 -2.264 3.535 1.00 88.62 97 VAL A N 1
ATOM 794 C CA . VAL A 1 97 ? -3.857 -1.434 3.451 1.00 88.62 97 VAL A CA 1
ATOM 795 C C . VAL A 1 97 ? -3.603 -0.068 2.827 1.00 88.62 97 VAL A C 1
ATOM 797 O O . VAL A 1 97 ? -4.558 0.531 2.329 1.00 88.62 97 VAL A O 1
ATOM 800 N N . LEU A 1 98 ? -2.345 0.385 2.813 1.00 90.12 98 LEU A N 1
ATOM 801 C CA . LEU A 1 98 ? -1.933 1.651 2.217 1.00 90.12 98 LEU A CA 1
ATOM 802 C C . LEU A 1 98 ? -2.176 1.673 0.707 1.00 90.12 98 LEU A C 1
ATOM 804 O O . LEU A 1 98 ? -1.874 0.733 -0.030 1.00 90.12 98 LEU A O 1
ATOM 808 N N . GLU A 1 99 ? -2.726 2.787 0.258 1.00 89.06 99 GLU A N 1
ATOM 809 C CA . GLU A 1 99 ? -3.093 3.031 -1.130 1.00 89.06 99 GLU A CA 1
ATOM 810 C C . GLU A 1 99 ? -1.931 3.719 -1.848 1.00 89.06 99 GLU A C 1
ATOM 812 O O . GLU A 1 99 ? -1.191 4.498 -1.244 1.00 89.06 99 GLU A O 1
ATOM 817 N N . GLY A 1 100 ? -1.744 3.412 -3.134 1.00 84.75 100 GLY A N 1
ATOM 818 C CA . GLY A 1 100 ? -0.651 3.988 -3.927 1.00 84.75 100 GLY A CA 1
ATOM 819 C C . GLY A 1 100 ? -0.849 5.471 -4.262 1.00 84.75 100 GLY A C 1
ATOM 820 O O . GLY A 1 100 ? 0.105 6.169 -4.598 1.00 84.75 100 GLY A O 1
ATOM 821 N N . ALA A 1 101 ? -2.084 5.964 -4.167 1.00 83.19 101 ALA A N 1
ATOM 822 C CA . ALA A 1 101 ? -2.450 7.348 -4.428 1.00 83.19 101 ALA A CA 1
ATOM 823 C C . ALA A 1 101 ? -3.708 7.726 -3.640 1.00 83.19 101 ALA A C 1
ATOM 825 O O . ALA A 1 101 ? -4.476 6.861 -3.235 1.00 83.19 101 ALA A O 1
ATOM 826 N N . ILE A 1 102 ? -3.944 9.028 -3.478 1.00 79.69 102 ILE A N 1
ATOM 827 C CA . ILE A 1 102 ? -5.208 9.538 -2.944 1.00 79.69 102 ILE A CA 1
ATOM 828 C C . ILE A 1 102 ? -6.219 9.554 -4.091 1.00 79.69 102 ILE A C 1
ATOM 830 O O . ILE A 1 102 ? -6.116 10.390 -4.993 1.00 79.69 102 ILE A O 1
ATOM 834 N N . SER A 1 103 ? -7.198 8.651 -4.066 1.00 68.75 103 SER A N 1
ATOM 835 C CA . SER A 1 103 ? -8.383 8.753 -4.923 1.00 68.75 103 SER A CA 1
ATOM 836 C C . SER A 1 103 ? -9.652 8.977 -4.092 1.00 68.75 103 SER A C 1
ATOM 838 O O . SER A 1 103 ? -9.638 8.803 -2.877 1.00 68.75 103 SER A O 1
ATOM 840 N N . LYS A 1 104 ? -10.676 9.539 -4.741 1.00 57.22 104 LYS A N 1
ATOM 841 C CA . LYS A 1 104 ? -11.805 10.264 -4.129 1.00 57.22 104 LYS A CA 1
ATOM 842 C C . LYS A 1 104 ? -12.532 9.526 -3.011 1.00 57.22 104 LYS A C 1
ATOM 844 O O . LYS A 1 104 ? -12.786 8.313 -3.157 1.00 57.22 104 LYS A O 1
#

Secondary structure (DSSP, 8-state):
-GGG-TTT-TT---TT-SS--HHHHHHHHHHHHHHH--PPBTTS--GGGGTTS-HHHHHHHHHHHHHHHHHHHHHHHHHHHHHTT-SS---TT-TTT-BSS---

Organism: NCBI:txid327968

Sequence (104 aa):
DYYADPELASMSWKSGEAFGRPKQHMIMSVVNVFTSTRQPKLNEDYTHVFKGLEPDTEALLTSVWRTFQEDLKEVEDEVDRRNEKRKIPNINMSPRVLEGAISK

Radius of gyration: 20.77 Å; chains: 1; bounding box: 58×23×46 Å